Protein AF-A0A969F0G7-F1 (afdb_monomer_lite)

Structure (mmCIF, N/CA/C/O backbone):
data_AF-A0A969F0G7-F1
#
_entry.id   AF-A0A969F0G7-F1
#
loop_
_atom_site.group_PDB
_atom_site.id
_atom_site.type_symbol
_atom_site.label_atom_id
_atom_site.label_alt_id
_atom_site.label_comp_id
_atom_site.label_asym_id
_atom_site.label_entity_id
_atom_site.label_seq_id
_atom_site.pdbx_PDB_ins_code
_atom_site.Cartn_x
_atom_site.Cartn_y
_atom_site.Cartn_z
_atom_site.occupancy
_atom_site.B_iso_or_equiv
_atom_site.auth_seq_id
_atom_site.auth_comp_id
_atom_site.auth_asym_id
_atom_site.auth_atom_id
_atom_site.pdbx_PDB_model_num
ATOM 1 N N . ALA A 1 1 ? 10.086 7.437 7.284 1.00 56.44 1 ALA A N 1
ATOM 2 C CA . ALA A 1 1 ? 10.122 6.048 7.806 1.00 56.44 1 ALA A CA 1
ATOM 3 C C . ALA A 1 1 ? 10.630 6.035 9.249 1.00 56.44 1 ALA A C 1
ATOM 5 O O . ALA A 1 1 ? 11.397 6.923 9.599 1.00 56.44 1 ALA A O 1
ATOM 6 N N . LEU A 1 2 ? 10.193 5.075 10.070 1.00 55.88 2 LEU A N 1
ATOM 7 C CA . LEU A 1 2 ? 10.665 4.864 11.448 1.00 55.88 2 LEU A CA 1
ATOM 8 C C . LEU A 1 2 ? 11.862 3.907 11.508 1.00 55.88 2 LEU A C 1
ATOM 10 O O . LEU A 1 2 ? 12.793 4.133 12.271 1.00 55.88 2 LEU A O 1
ATOM 14 N N . SER A 1 3 ? 11.850 2.855 10.692 1.00 62.69 3 SER A N 1
ATOM 15 C CA . SER A 1 3 ? 12.948 1.896 10.575 1.00 62.69 3 SER A CA 1
ATOM 16 C C . SER A 1 3 ? 12.943 1.276 9.175 1.00 62.69 3 SER A C 1
ATOM 18 O O . SER A 1 3 ? 11.906 1.238 8.505 1.00 62.69 3 SER A O 1
ATOM 20 N N . ALA A 1 4 ? 14.105 0.819 8.714 1.00 64.56 4 ALA A N 1
ATOM 21 C CA . ALA A 1 4 ? 14.233 0.051 7.484 1.00 64.56 4 ALA A CA 1
ATOM 22 C C . ALA A 1 4 ? 15.164 -1.137 7.735 1.00 64.56 4 ALA A C 1
ATOM 24 O O . ALA A 1 4 ? 16.270 -0.968 8.246 1.00 64.56 4 ALA A O 1
ATOM 25 N N . ALA A 1 5 ? 14.712 -2.331 7.372 1.00 66.38 5 ALA A N 1
ATOM 26 C CA . ALA A 1 5 ? 15.484 -3.559 7.437 1.00 66.38 5 ALA A CA 1
ATOM 27 C C . ALA A 1 5 ? 15.688 -4.098 6.022 1.00 66.38 5 ALA A C 1
ATOM 29 O O . ALA A 1 5 ? 14.768 -4.126 5.201 1.00 66.38 5 ALA A O 1
ATOM 30 N N . ARG A 1 6 ? 16.910 -4.537 5.728 1.00 62.88 6 ARG A N 1
ATOM 31 C CA . ARG A 1 6 ? 17.283 -5.070 4.419 1.00 62.88 6 ARG A CA 1
ATOM 32 C C . ARG A 1 6 ? 17.530 -6.567 4.535 1.00 62.88 6 ARG A C 1
ATOM 34 O O . ARG A 1 6 ? 18.340 -6.997 5.350 1.00 62.88 6 ARG A O 1
ATOM 41 N N . GLY A 1 7 ? 16.842 -7.347 3.708 1.00 60.56 7 GLY A N 1
ATOM 42 C CA . GLY A 1 7 ? 17.070 -8.782 3.558 1.00 60.56 7 GLY A CA 1
ATOM 43 C C . GLY A 1 7 ? 17.780 -9.105 2.243 1.00 60.56 7 GLY A C 1
ATOM 44 O O . GLY A 1 7 ? 17.912 -8.254 1.362 1.00 60.56 7 GLY A O 1
ATOM 45 N N . ARG A 1 8 ? 18.195 -10.366 2.069 1.00 57.78 8 ARG A N 1
ATOM 46 C CA . ARG A 1 8 ? 18.787 -10.853 0.805 1.00 57.78 8 ARG A CA 1
ATOM 47 C C . ARG A 1 8 ? 17.862 -10.682 -0.409 1.00 57.78 8 ARG A C 1
ATOM 49 O O . ARG A 1 8 ? 18.355 -10.544 -1.525 1.00 57.78 8 ARG A O 1
ATOM 56 N N . HIS A 1 9 ? 16.545 -10.663 -0.208 1.00 65.50 9 HIS A N 1
ATOM 57 C CA . HIS A 1 9 ? 15.554 -10.684 -1.292 1.00 65.50 9 HIS A CA 1
ATOM 58 C C . HIS A 1 9 ? 14.609 -9.476 -1.321 1.00 65.50 9 HIS A C 1
ATOM 60 O O . HIS A 1 9 ? 13.749 -9.403 -2.198 1.00 65.50 9 HIS A O 1
ATOM 66 N N . GLY A 1 10 ? 14.791 -8.500 -0.426 1.00 79.19 10 GLY A N 1
ATOM 67 C CA . GLY A 1 10 ? 13.870 -7.376 -0.327 1.00 79.19 10 GLY A CA 1
ATOM 68 C C . GLY A 1 10 ? 14.230 -6.323 0.715 1.00 79.19 10 GLY A C 1
ATOM 69 O O . GLY A 1 10 ? 15.231 -6.430 1.430 1.00 79.19 10 GLY A O 1
ATOM 70 N N . VAL A 1 11 ? 13.378 -5.308 0.794 1.00 84.06 11 VAL A N 1
ATOM 71 C CA . VAL A 1 11 ? 13.438 -4.217 1.769 1.00 84.06 11 VAL A CA 1
ATOM 72 C C . VAL A 1 11 ? 12.137 -4.206 2.557 1.00 84.06 11 VAL A C 1
ATOM 74 O O . VAL A 1 11 ? 11.053 -4.317 1.988 1.00 84.06 11 VAL A O 1
ATOM 77 N N . MET A 1 12 ? 12.253 -4.063 3.871 1.00 86.56 12 MET A N 1
ATOM 78 C CA . MET A 1 12 ? 11.130 -3.834 4.767 1.00 86.56 12 MET A CA 1
ATOM 79 C C . MET A 1 12 ? 11.271 -2.450 5.381 1.00 86.56 12 MET A C 1
ATOM 81 O O . MET A 1 12 ? 12.338 -2.105 5.884 1.00 86.56 12 MET A O 1
ATOM 85 N N . VAL A 1 13 ? 10.211 -1.652 5.342 1.00 87.44 13 VAL A N 1
ATOM 86 C CA . VAL A 1 13 ? 10.200 -0.289 5.876 1.00 87.44 13 VAL A CA 1
ATOM 87 C C . VAL A 1 13 ? 8.989 -0.124 6.772 1.00 87.44 13 VAL A C 1
ATOM 89 O O . VAL A 1 13 ? 7.865 -0.387 6.355 1.00 87.44 13 VAL A O 1
ATOM 92 N N . GLN A 1 14 ? 9.213 0.327 8.000 1.00 87.31 14 GLN A N 1
ATOM 93 C CA . GLN A 1 14 ? 8.132 0.674 8.911 1.00 87.31 14 GLN A CA 1
ATOM 94 C C . GLN A 1 14 ? 7.845 2.168 8.823 1.00 87.31 14 GLN A C 1
ATOM 96 O O . GLN A 1 14 ? 8.750 3.008 8.898 1.00 87.31 14 GLN A O 1
ATOM 101 N N . PHE A 1 15 ? 6.570 2.512 8.709 1.00 85.25 15 PHE A N 1
ATOM 102 C CA . PHE A 1 15 ? 6.082 3.878 8.830 1.00 85.25 15 PHE A CA 1
ATOM 103 C C . PHE A 1 15 ? 5.235 3.999 10.086 1.00 85.25 15 PHE A C 1
ATOM 105 O O . PHE A 1 15 ? 4.627 3.036 10.548 1.00 85.25 15 PHE A O 1
ATOM 112 N N . ARG A 1 16 ? 5.197 5.198 10.659 1.00 81.50 16 ARG A N 1
ATOM 113 C CA . ARG A 1 16 ? 4.315 5.463 11.791 1.00 81.50 16 ARG A CA 1
ATOM 114 C C . ARG A 1 16 ? 2.859 5.322 11.348 1.00 81.50 16 ARG A C 1
ATOM 116 O O . ARG A 1 16 ? 2.524 5.739 10.243 1.00 81.50 16 ARG A O 1
ATOM 123 N N . PHE A 1 17 ? 2.025 4.742 12.201 1.00 77.25 17 PHE A N 1
ATOM 124 C CA . PHE A 1 17 ? 0.589 4.626 11.984 1.00 77.25 17 PHE A CA 1
ATOM 125 C C . PHE A 1 17 ? -0.124 4.969 13.295 1.00 77.25 17 PHE A C 1
ATOM 127 O O . PHE A 1 17 ? -0.071 4.222 14.269 1.00 77.25 17 PHE A O 1
ATOM 134 N N . GLY A 1 18 ? -0.709 6.160 13.372 1.00 69.75 18 GLY A N 1
ATOM 135 C CA . GLY A 1 18 ? -1.238 6.687 14.630 1.00 69.75 18 GLY A CA 1
ATOM 136 C C . GLY A 1 18 ? -0.185 6.848 15.739 1.00 69.75 18 GLY A C 1
ATOM 137 O O . GLY A 1 18 ? 1.009 7.072 15.506 1.00 69.75 18 GLY A O 1
ATOM 138 N N . ALA A 1 19 ? -0.640 6.770 16.992 1.00 69.06 19 ALA A N 1
ATOM 139 C CA . ALA A 1 19 ? 0.203 7.052 18.153 1.00 69.06 19 ALA A CA 1
ATOM 140 C C . ALA A 1 19 ? 1.109 5.878 18.563 1.00 69.06 19 ALA A C 1
ATOM 142 O O . ALA A 1 19 ? 2.230 6.129 19.006 1.00 69.06 19 ALA A O 1
ATOM 143 N N . ARG A 1 20 ? 0.632 4.630 18.435 1.00 69.12 20 ARG A N 1
ATOM 144 C CA . ARG A 1 20 ? 1.255 3.435 19.042 1.00 69.12 20 ARG A CA 1
ATOM 145 C C . ARG A 1 20 ? 1.529 2.284 18.074 1.00 69.12 20 ARG A C 1
ATOM 147 O O . ARG A 1 20 ? 2.153 1.311 18.481 1.00 69.12 20 ARG A O 1
ATOM 154 N N . THR A 1 21 ? 1.077 2.371 16.828 1.00 81.75 21 THR A N 1
ATOM 155 C CA . THR A 1 21 ? 1.236 1.295 15.848 1.00 81.75 21 THR A CA 1
ATOM 156 C C . THR A 1 21 ? 2.061 1.761 14.650 1.00 81.75 21 THR A C 1
ATOM 158 O O . THR A 1 21 ? 2.445 2.929 14.517 1.00 81.75 21 THR A O 1
ATOM 161 N N . THR A 1 22 ? 2.448 0.807 13.808 1.00 86.06 22 THR A N 1
ATOM 162 C CA . THR A 1 22 ? 3.223 1.071 12.596 1.00 86.06 22 THR A CA 1
ATOM 163 C C . THR A 1 22 ? 2.571 0.369 11.420 1.00 86.06 22 THR A C 1
ATOM 165 O O . THR A 1 22 ? 1.948 -0.678 11.586 1.00 86.06 22 THR A O 1
ATOM 168 N N . SER A 1 23 ? 2.700 0.961 10.238 1.00 88.94 23 SER A N 1
ATOM 169 C CA . SER A 1 23 ? 2.421 0.284 8.979 1.00 88.94 23 SER A CA 1
ATOM 170 C C . SER A 1 23 ? 3.718 -0.273 8.410 1.00 88.94 23 SER A C 1
ATOM 172 O O . SER A 1 23 ? 4.803 0.264 8.658 1.00 88.94 23 SER A O 1
ATOM 174 N N . LEU A 1 24 ? 3.615 -1.368 7.666 1.00 91.94 24 LEU A N 1
ATOM 175 C CA . LEU A 1 24 ? 4.761 -2.105 7.149 1.00 91.94 24 LEU A CA 1
ATOM 176 C C . LEU A 1 24 ? 4.713 -2.135 5.628 1.00 91.94 24 LEU A C 1
ATOM 178 O O . LEU A 1 24 ? 3.773 -2.666 5.054 1.00 91.94 24 LEU A O 1
ATOM 182 N N . LEU A 1 25 ? 5.751 -1.619 4.983 1.00 91.19 25 LEU A N 1
ATOM 183 C CA . LEU A 1 25 ? 6.022 -1.829 3.567 1.00 91.19 25 LEU A CA 1
ATOM 184 C C . LEU A 1 25 ? 7.026 -2.964 3.409 1.00 91.19 25 LEU A C 1
ATOM 186 O O . LEU A 1 25 ? 8.088 -2.947 4.027 1.00 91.19 25 LEU A O 1
ATOM 190 N N . GLN A 1 26 ? 6.714 -3.914 2.542 1.00 90.94 26 GLN A N 1
ATOM 191 C CA . GLN A 1 26 ? 7.595 -4.991 2.126 1.00 90.94 26 GLN A CA 1
ATOM 192 C C . GLN A 1 26 ? 7.726 -4.941 0.610 1.00 90.94 26 GLN A C 1
ATOM 194 O O . GLN A 1 26 ? 6.731 -5.024 -0.103 1.00 90.94 26 GLN A O 1
ATOM 199 N N . ILE A 1 27 ? 8.955 -4.821 0.124 1.00 88.25 27 ILE A N 1
ATOM 200 C CA . ILE A 1 27 ? 9.286 -4.906 -1.296 1.00 88.25 27 ILE A CA 1
ATOM 201 C C . ILE A 1 27 ? 10.176 -6.125 -1.467 1.00 88.25 27 ILE A C 1
ATOM 203 O O . ILE A 1 27 ? 11.284 -6.148 -0.930 1.00 88.25 27 ILE A O 1
ATOM 207 N N . VAL A 1 28 ? 9.705 -7.136 -2.188 1.00 87.56 28 VAL A N 1
ATOM 208 C CA . VAL A 1 28 ? 10.425 -8.398 -2.402 1.00 87.56 28 VAL A CA 1
ATOM 209 C C . VAL A 1 28 ? 10.581 -8.686 -3.891 1.00 87.56 28 VAL A C 1
ATOM 211 O O . VAL A 1 28 ? 9.727 -8.328 -4.694 1.00 87.56 28 VAL A O 1
ATOM 214 N N . SER A 1 29 ? 11.691 -9.319 -4.262 1.00 80.56 29 SER A N 1
ATOM 215 C CA . SER A 1 29 ? 12.068 -9.614 -5.661 1.00 80.56 29 SER A CA 1
ATOM 216 C C . SER A 1 29 ? 12.171 -11.111 -5.969 1.00 80.56 29 SER A C 1
ATOM 218 O O . SER A 1 29 ? 12.624 -11.497 -7.040 1.00 80.56 29 SER A O 1
ATOM 220 N N . ASP A 1 30 ? 11.817 -11.969 -5.015 1.00 73.38 30 ASP A N 1
ATOM 221 C CA . ASP A 1 30 ? 11.903 -13.431 -5.109 1.00 73.38 30 ASP A CA 1
ATOM 222 C C . ASP A 1 30 ? 10.565 -14.106 -5.450 1.00 73.38 30 ASP A C 1
ATOM 224 O O . ASP A 1 30 ? 10.502 -15.327 -5.577 1.00 73.38 30 ASP A O 1
ATOM 228 N N . ARG A 1 31 ? 9.495 -13.325 -5.630 1.00 71.38 31 ARG A N 1
ATOM 229 C CA . ARG A 1 31 ? 8.173 -13.827 -6.016 1.00 71.38 31 ARG A CA 1
ATOM 230 C C . ARG A 1 31 ? 7.891 -13.508 -7.476 1.00 71.38 31 ARG A C 1
ATOM 232 O O . ARG A 1 31 ? 7.504 -12.390 -7.806 1.00 71.38 31 ARG A O 1
ATOM 239 N N . ALA A 1 32 ? 8.064 -14.508 -8.335 1.00 73.81 32 ALA A N 1
ATOM 240 C CA . ALA A 1 32 ? 7.644 -14.406 -9.724 1.00 73.81 32 ALA A CA 1
ATOM 241 C C . ALA A 1 32 ? 6.112 -14.334 -9.816 1.00 73.81 32 ALA A C 1
ATOM 243 O O . ALA A 1 32 ? 5.393 -15.103 -9.173 1.00 73.81 32 ALA A O 1
ATOM 244 N N . HIS A 1 33 ? 5.609 -13.419 -10.637 1.00 75.19 33 HIS A N 1
ATOM 245 C CA . HIS A 1 33 ? 4.198 -13.339 -10.972 1.00 75.19 33 HIS A CA 1
ATOM 246 C C . HIS A 1 33 ? 3.873 -14.341 -12.081 1.00 75.19 33 HIS A C 1
ATOM 248 O O . HIS A 1 33 ? 4.522 -14.339 -13.127 1.00 75.19 33 HIS A O 1
ATOM 254 N N . ALA A 1 34 ? 2.819 -15.142 -11.902 1.00 78.06 34 ALA A N 1
ATOM 255 C CA . ALA A 1 34 ? 2.473 -16.246 -12.805 1.00 78.06 34 ALA A CA 1
ATOM 256 C C . ALA A 1 34 ? 2.349 -15.836 -14.287 1.00 78.06 34 ALA A C 1
ATOM 258 O O . ALA A 1 34 ? 2.654 -16.626 -15.173 1.00 78.06 34 ALA A O 1
ATOM 259 N N . ARG A 1 35 ? 1.917 -14.595 -14.553 1.00 79.69 35 ARG A N 1
ATOM 260 C CA . ARG A 1 35 ? 1.776 -14.043 -15.913 1.00 79.69 35 ARG A CA 1
ATOM 261 C C . ARG A 1 35 ? 2.938 -13.152 -16.363 1.00 79.69 35 ARG A C 1
ATOM 263 O O . ARG A 1 35 ? 3.172 -13.040 -17.557 1.00 79.69 35 ARG A O 1
ATOM 270 N N . TYR A 1 36 ? 3.626 -12.489 -15.433 1.00 75.56 36 TYR A N 1
ATOM 271 C CA . TYR A 1 36 ? 4.571 -11.406 -15.758 1.00 75.56 36 TYR A CA 1
ATOM 272 C C . TYR A 1 36 ? 6.029 -11.759 -15.441 1.00 75.56 36 TYR A C 1
ATOM 274 O O . TYR A 1 36 ? 6.918 -10.949 -15.680 1.00 75.56 36 TYR A O 1
ATOM 282 N N . GLY A 1 37 ? 6.285 -12.965 -14.928 1.00 82.75 37 GLY A N 1
ATOM 283 C CA . GLY A 1 37 ? 7.628 -13.425 -14.600 1.00 82.75 37 GLY A CA 1
ATOM 284 C C . GLY A 1 37 ? 8.214 -12.671 -13.409 1.00 82.75 37 GLY A C 1
ATOM 285 O O . GLY A 1 37 ? 7.535 -12.440 -12.408 1.00 82.75 37 GLY A O 1
ATOM 286 N N . ASN A 1 38 ? 9.492 -12.316 -13.499 1.00 85.06 38 ASN A N 1
ATOM 287 C CA . ASN A 1 38 ? 10.214 -11.666 -12.410 1.00 85.06 38 ASN A CA 1
ATOM 288 C C . ASN A 1 38 ? 9.849 -10.182 -12.285 1.00 85.06 38 ASN A C 1
ATOM 290 O O . ASN A 1 38 ? 9.587 -9.485 -13.268 1.00 85.06 38 ASN A O 1
ATOM 294 N N . GLY A 1 39 ? 9.859 -9.692 -11.052 1.00 85.69 39 GLY A N 1
ATOM 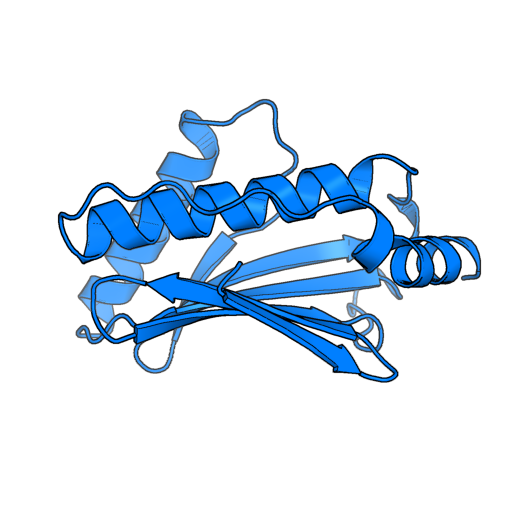295 C CA . GLY A 1 39 ? 9.529 -8.311 -10.752 1.00 85.69 39 GLY A CA 1
ATOM 296 C C . GLY A 1 39 ? 9.649 -8.007 -9.272 1.00 85.69 39 GLY A C 1
ATOM 297 O O . GLY A 1 39 ? 10.120 -8.825 -8.477 1.00 85.69 39 GLY A O 1
ATOM 298 N N . LEU A 1 40 ? 9.198 -6.815 -8.907 1.00 86.19 40 LEU A N 1
ATOM 299 C CA . LEU A 1 40 ? 9.074 -6.386 -7.528 1.00 86.19 40 LEU A CA 1
ATOM 300 C C . LEU A 1 40 ? 7.633 -6.533 -7.070 1.00 86.19 40 LEU A C 1
ATOM 302 O O . LEU A 1 40 ? 6.730 -5.892 -7.604 1.00 86.19 40 LEU A O 1
ATOM 306 N N . HIS A 1 41 ? 7.437 -7.351 -6.049 1.00 89.12 41 HIS A N 1
ATOM 307 C CA . HIS A 1 41 ? 6.180 -7.452 -5.338 1.00 89.12 41 HIS A CA 1
ATOM 308 C C . HIS A 1 4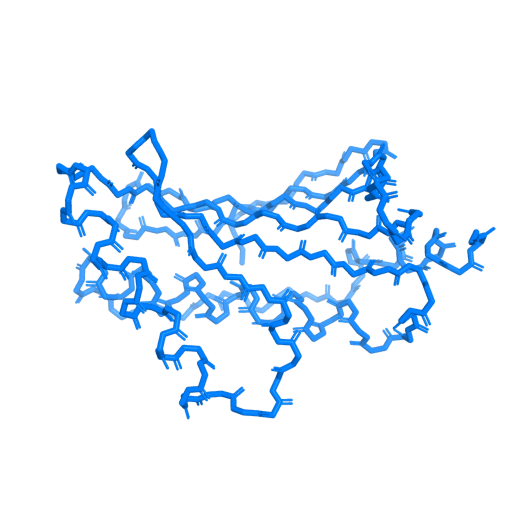1 ? 6.223 -6.539 -4.114 1.00 89.12 41 HIS A C 1
ATOM 310 O O . HIS A 1 41 ? 7.065 -6.707 -3.227 1.00 89.12 41 HIS A O 1
ATOM 316 N N . CYS A 1 42 ? 5.313 -5.576 -4.078 1.00 89.31 42 CYS A N 1
ATOM 317 C CA . CYS A 1 42 ? 5.223 -4.556 -3.049 1.00 89.31 42 CYS A CA 1
ATOM 318 C C . CYS A 1 42 ? 3.922 -4.749 -2.268 1.00 89.31 42 CYS A C 1
ATOM 320 O O . CYS A 1 42 ? 2.836 -4.748 -2.843 1.00 89.31 42 CYS A O 1
ATOM 322 N N . VAL A 1 43 ? 4.027 -4.897 -0.950 1.00 92.62 43 VAL A N 1
ATOM 323 C CA . VAL A 1 43 ? 2.878 -4.984 -0.044 1.00 92.62 43 VAL A CA 1
ATOM 324 C C . VAL A 1 43 ? 3.046 -3.945 1.042 1.00 92.62 43 VAL A C 1
ATOM 326 O O . VAL A 1 43 ? 4.068 -3.927 1.725 1.00 92.62 43 VAL A O 1
ATOM 329 N N . GLN A 1 44 ? 2.043 -3.097 1.221 1.00 93.00 44 GLN A N 1
ATOM 330 C CA . GLN A 1 44 ? 1.994 -2.140 2.311 1.00 93.00 44 GLN A CA 1
ATOM 331 C C . GLN A 1 44 ? 0.792 -2.426 3.206 1.00 93.00 44 GLN A C 1
ATOM 333 O O . GLN A 1 44 ? -0.348 -2.281 2.776 1.00 93.00 44 GLN A O 1
ATOM 338 N N . SER A 1 45 ? 1.059 -2.826 4.446 1.00 94.38 45 SER A N 1
ATOM 339 C CA . SER A 1 45 ? 0.066 -3.279 5.420 1.00 94.38 45 SER A CA 1
ATOM 340 C C . SER A 1 45 ? -0.178 -2.229 6.498 1.00 94.38 45 SER A C 1
ATOM 342 O O . SER A 1 45 ? 0.765 -1.725 7.115 1.00 94.38 45 SER A O 1
ATOM 344 N N . PHE A 1 46 ? -1.450 -1.950 6.762 1.00 91.81 46 PHE A N 1
ATOM 345 C CA . PHE A 1 46 ? -1.935 -0.992 7.748 1.00 91.81 46 PHE A CA 1
ATOM 346 C C . PHE A 1 46 ? -2.820 -1.716 8.768 1.00 91.81 46 PHE A C 1
ATOM 348 O O . PHE A 1 46 ? -3.810 -2.332 8.361 1.00 91.81 46 PHE A O 1
ATOM 355 N N . PRO A 1 47 ? -2.504 -1.654 10.073 1.00 90.81 47 PRO A N 1
ATOM 356 C CA . PRO A 1 47 ? -3.381 -2.192 11.108 1.00 90.81 47 PRO A CA 1
ATOM 357 C C . PRO A 1 47 ? -4.761 -1.528 11.045 1.00 90.81 47 PRO A C 1
ATOM 359 O O . PRO A 1 47 ? -4.860 -0.304 11.122 1.00 90.81 47 PRO A O 1
ATOM 362 N N . PHE A 1 48 ? -5.819 -2.321 10.888 1.00 86.44 48 PHE A N 1
ATOM 363 C CA . PHE A 1 48 ? -7.190 -1.826 10.798 1.00 86.44 48 PHE A CA 1
ATOM 364 C C . PHE A 1 48 ? -8.162 -2.879 11.340 1.00 86.44 48 PHE A C 1
ATOM 366 O O . PHE A 1 48 ? -8.714 -3.697 10.604 1.00 86.44 48 PHE A O 1
ATOM 373 N N . GLU A 1 49 ? -8.348 -2.885 12.658 1.00 85.44 49 GLU A N 1
ATOM 374 C CA . GLU A 1 49 ? -9.256 -3.820 13.318 1.00 85.44 49 GLU A CA 1
ATOM 375 C C . GLU A 1 49 ? -10.711 -3.423 13.044 1.00 85.44 49 GLU A C 1
ATOM 377 O O . GLU A 1 49 ? -11.242 -2.474 13.617 1.00 85.44 49 GLU A O 1
ATOM 382 N N . ALA A 1 50 ? -11.351 -4.151 12.131 1.00 80.75 50 ALA A N 1
ATOM 383 C CA . ALA A 1 50 ? -12.729 -3.923 11.727 1.00 80.75 50 ALA A CA 1
ATOM 384 C C . ALA A 1 50 ? -13.405 -5.238 11.301 1.00 80.75 50 ALA A C 1
ATOM 386 O O . ALA A 1 50 ? -12.726 -6.171 10.856 1.00 80.75 50 ALA A O 1
ATOM 387 N N . PRO A 1 51 ? -14.747 -5.317 11.370 1.00 85.75 51 PRO A N 1
ATOM 388 C CA . PRO A 1 51 ? -15.498 -6.384 10.719 1.00 85.75 51 PRO A CA 1
ATOM 389 C C . PRO A 1 51 ? -15.189 -6.456 9.218 1.00 85.75 51 PRO A C 1
ATOM 391 O O . PRO A 1 51 ? -15.009 -5.426 8.568 1.00 85.75 51 PRO A O 1
ATOM 394 N N . VAL A 1 52 ? -15.199 -7.666 8.648 1.00 90.62 52 VAL A N 1
ATOM 395 C CA . VAL A 1 52 ? -14.811 -7.919 7.244 1.00 90.62 52 VAL A CA 1
ATOM 396 C C . VAL A 1 52 ? -15.555 -7.029 6.248 1.00 90.62 52 VAL A C 1
ATOM 398 O O . VAL A 1 52 ? -14.921 -6.453 5.370 1.00 90.62 52 VAL A O 1
ATOM 401 N N . ALA A 1 53 ? -16.873 -6.873 6.399 1.00 86.00 53 ALA A N 1
ATOM 402 C CA . ALA A 1 53 ? -17.675 -6.047 5.495 1.00 86.00 53 ALA A CA 1
ATOM 403 C C . ALA A 1 53 ? -17.256 -4.566 5.522 1.00 86.00 53 ALA A C 1
ATOM 405 O O . ALA A 1 53 ? -17.137 -3.938 4.472 1.00 86.00 53 ALA A O 1
ATOM 406 N N . LEU A 1 54 ? -16.971 -4.027 6.713 1.00 81.56 54 LEU A N 1
ATOM 407 C CA . LEU A 1 54 ? -16.506 -2.650 6.869 1.00 81.56 54 LEU A CA 1
ATOM 408 C C . LEU A 1 54 ? -15.099 -2.479 6.287 1.00 81.56 54 LEU A C 1
ATOM 410 O O . LEU A 1 54 ? -14.866 -1.555 5.514 1.00 81.56 54 LEU A O 1
ATOM 414 N N . GLY A 1 55 ? -14.176 -3.388 6.609 1.00 84.06 55 GLY A N 1
ATOM 415 C CA . GLY A 1 55 ? -12.817 -3.352 6.069 1.00 84.06 55 GLY A CA 1
ATOM 416 C C . GLY A 1 55 ? -12.786 -3.448 4.541 1.00 84.06 55 GLY A C 1
ATOM 417 O O . GLY A 1 55 ? -12.057 -2.699 3.894 1.00 84.06 55 GLY A O 1
ATOM 418 N N . ALA A 1 56 ? -13.618 -4.312 3.952 1.00 90.12 56 ALA A N 1
ATOM 419 C CA . ALA A 1 56 ? -13.758 -4.431 2.502 1.00 90.12 56 ALA A CA 1
ATOM 420 C C . ALA A 1 56 ? -14.312 -3.147 1.864 1.00 90.12 56 ALA A C 1
ATOM 422 O O . ALA A 1 56 ? -13.768 -2.695 0.859 1.00 90.12 56 ALA A O 1
ATOM 423 N N . SER A 1 57 ? -15.339 -2.533 2.466 1.00 85.06 57 SER A N 1
ATOM 424 C CA . SER A 1 57 ? -15.876 -1.244 2.004 1.00 85.06 57 SER A CA 1
ATOM 425 C C . SER A 1 57 ? -14.801 -0.158 2.014 1.00 85.06 57 SER A C 1
ATOM 427 O O . SER A 1 57 ? -14.576 0.493 1.001 1.00 85.06 57 SER A O 1
ATOM 429 N N . VAL A 1 58 ? -14.062 -0.028 3.120 1.00 86.19 58 VAL A N 1
ATOM 430 C CA . VAL A 1 58 ? -12.983 0.963 3.246 1.00 86.19 58 VAL A CA 1
ATOM 431 C C . VAL A 1 58 ? -11.870 0.718 2.222 1.00 86.19 58 VAL A C 1
ATOM 433 O O . VAL A 1 58 ? -11.344 1.669 1.651 1.00 86.19 58 VAL A O 1
ATOM 436 N N . ALA A 1 59 ? -11.512 -0.539 1.946 1.00 89.81 59 ALA A N 1
ATOM 437 C CA . ALA A 1 59 ? -10.533 -0.857 0.907 1.00 89.81 59 ALA A CA 1
ATOM 438 C C . ALA A 1 59 ? -11.001 -0.408 -0.491 1.00 89.81 59 ALA A C 1
ATOM 440 O O . ALA A 1 59 ? -10.201 0.123 -1.261 1.00 89.81 59 ALA A O 1
ATOM 441 N N . LEU A 1 60 ? -12.287 -0.582 -0.814 1.00 88.94 60 LEU A N 1
ATOM 442 C CA . LEU A 1 60 ? -12.866 -0.108 -2.076 1.00 88.94 60 LEU A CA 1
ATOM 443 C C . LEU A 1 60 ? -12.868 1.422 -2.165 1.00 88.94 60 LEU A C 1
ATOM 445 O O . LEU A 1 60 ? -12.486 1.963 -3.202 1.00 88.94 60 LEU A O 1
ATOM 449 N N . ASP A 1 61 ? -13.208 2.112 -1.078 1.00 86.12 61 ASP A N 1
ATOM 450 C CA . ASP A 1 61 ? -13.168 3.576 -1.029 1.00 86.1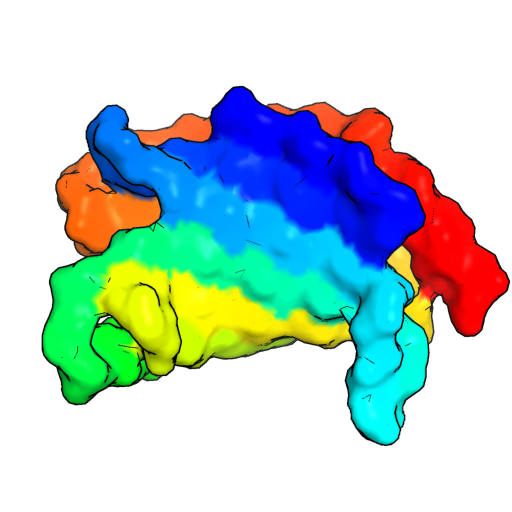2 61 ASP A CA 1
ATOM 451 C C . ASP A 1 61 ? -11.740 4.098 -1.241 1.00 86.12 61 ASP A C 1
ATOM 453 O O . ASP A 1 61 ? -11.514 5.017 -2.027 1.00 86.12 61 ASP A O 1
ATOM 457 N N . LEU A 1 62 ? -10.743 3.470 -0.608 1.00 87.00 62 LEU A N 1
ATOM 458 C CA . LEU A 1 62 ? -9.332 3.815 -0.805 1.00 87.00 62 LEU A CA 1
ATOM 459 C C . LEU A 1 6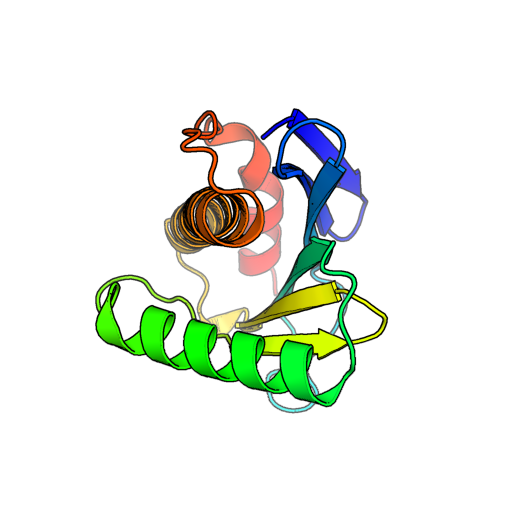2 ? -8.855 3.555 -2.242 1.00 87.00 62 LEU A C 1
ATOM 461 O O . LEU A 1 62 ? -8.061 4.338 -2.762 1.00 87.00 62 LEU A O 1
ATOM 465 N N . ASN A 1 63 ? -9.355 2.507 -2.902 1.00 88.62 63 ASN A N 1
ATOM 466 C CA . ASN A 1 63 ? -9.090 2.273 -4.325 1.00 88.62 63 ASN A CA 1
ATOM 467 C C . ASN A 1 63 ? -9.673 3.380 -5.206 1.00 88.62 63 ASN A C 1
ATOM 469 O O . ASN A 1 63 ? -8.993 3.860 -6.110 1.00 88.62 63 ASN A O 1
ATOM 473 N N . ALA A 1 64 ? -10.907 3.813 -4.936 1.00 84.31 64 ALA A N 1
ATOM 474 C CA . ALA A 1 64 ? -11.519 4.921 -5.664 1.00 84.31 64 ALA A CA 1
ATOM 475 C C . ALA A 1 64 ? -10.720 6.221 -5.478 1.00 84.31 64 ALA A C 1
ATOM 477 O O . ALA A 1 64 ? -10.495 6.955 -6.438 1.00 84.31 64 ALA A O 1
ATOM 478 N N . LEU A 1 65 ? -10.232 6.480 -4.264 1.00 81.31 65 LEU A N 1
ATOM 479 C CA . LEU A 1 65 ? -9.415 7.656 -3.965 1.00 81.31 65 LEU A CA 1
ATOM 480 C C . LEU A 1 65 ? -8.054 7.625 -4.667 1.00 81.31 65 LEU A C 1
ATOM 482 O O . LEU A 1 65 ? -7.654 8.643 -5.222 1.00 81.31 65 LEU A O 1
ATOM 486 N N . GLU A 1 66 ? -7.365 6.480 -4.710 1.00 80.19 66 GLU A N 1
ATOM 487 C CA . GLU A 1 66 ? -6.108 6.340 -5.471 1.00 80.19 66 GLU A CA 1
ATOM 488 C C . GLU A 1 66 ? -6.305 6.642 -6.965 1.00 80.19 66 GLU A C 1
ATOM 490 O O . GLU A 1 66 ? -5.435 7.252 -7.583 1.00 80.19 66 GLU A O 1
ATOM 495 N N . LEU A 1 67 ? -7.464 6.287 -7.533 1.00 78.50 67 LEU A N 1
ATOM 496 C CA . LEU A 1 67 ? -7.794 6.578 -8.932 1.00 78.50 67 LEU A CA 1
ATOM 497 C C . LEU A 1 67 ? -8.091 8.065 -9.192 1.00 78.50 67 LEU A C 1
ATOM 499 O O . LEU A 1 67 ? -7.821 8.552 -10.289 1.00 78.50 67 LEU A O 1
ATOM 503 N N . ILE A 1 68 ? -8.661 8.778 -8.217 1.00 73.00 68 ILE A N 1
ATOM 504 C CA . ILE A 1 68 ? -9.154 10.157 -8.390 1.00 73.00 68 ILE A CA 1
ATOM 505 C C . ILE A 1 68 ? -8.121 11.198 -7.942 1.00 73.00 68 ILE A C 1
ATOM 507 O O . ILE A 1 68 ? -7.906 12.192 -8.633 1.00 73.00 68 ILE A O 1
ATOM 511 N N . GLU A 1 69 ? -7.492 11.002 -6.783 1.00 64.75 69 GLU A N 1
ATOM 512 C CA . GLU A 1 69 ? -6.656 12.023 -6.137 1.00 64.75 69 GLU A CA 1
ATOM 513 C C . GLU A 1 69 ? -5.233 12.084 -6.713 1.00 64.75 69 GLU A C 1
ATOM 515 O O . GLU A 1 69 ? -4.540 13.083 -6.514 1.00 64.75 69 GLU A O 1
ATOM 520 N N . ASN A 1 70 ? -4.769 11.046 -7.421 1.00 59.56 70 ASN A N 1
ATOM 521 C CA . ASN A 1 70 ? -3.369 10.971 -7.842 1.00 59.56 70 ASN A CA 1
ATOM 522 C C . ASN A 1 70 ? -3.126 10.363 -9.242 1.00 59.56 70 ASN A C 1
ATOM 524 O O . ASN A 1 70 ? -2.312 9.448 -9.380 1.00 59.56 70 ASN A O 1
ATOM 528 N N . PRO A 1 71 ? -3.750 10.899 -10.310 1.00 51.44 71 PRO A N 1
ATOM 529 C CA . PRO A 1 71 ? -3.683 10.320 -11.657 1.00 51.44 71 PRO A CA 1
ATOM 530 C C . PRO A 1 71 ? -2.279 10.336 -12.295 1.00 51.44 71 PRO A C 1
ATOM 532 O O . PRO A 1 71 ? -2.061 9.668 -13.301 1.00 51.44 71 PRO A O 1
ATOM 535 N N . ALA A 1 72 ? -1.323 11.094 -11.741 1.00 44.50 72 ALA A N 1
ATOM 536 C CA . ALA A 1 72 ? 0.029 11.235 -12.290 1.00 44.50 72 ALA A CA 1
ATOM 537 C C . ALA A 1 72 ? 1.043 10.213 -11.742 1.00 44.50 72 ALA A C 1
ATOM 539 O O . ALA A 1 72 ? 2.079 9.987 -12.367 1.00 44.50 72 ALA A O 1
ATOM 540 N N . HIS A 1 73 ? 0.780 9.591 -10.589 1.00 53.06 73 HIS A N 1
ATOM 541 C CA . HIS A 1 73 ? 1.715 8.636 -9.997 1.00 53.06 73 HIS A CA 1
ATOM 542 C C . HIS A 1 73 ? 1.317 7.210 -10.351 1.00 53.06 73 HIS A C 1
ATOM 544 O O . HIS A 1 73 ? 0.160 6.820 -10.260 1.00 53.06 73 HIS A O 1
ATOM 550 N N . HIS A 1 74 ? 2.309 6.416 -10.736 1.00 54.25 74 HIS A N 1
ATOM 551 C CA . HIS A 1 74 ? 2.155 5.032 -11.166 1.00 54.25 74 HIS A CA 1
ATOM 552 C C . HIS A 1 74 ? 1.865 4.097 -9.974 1.00 54.25 74 HIS A C 1
ATOM 554 O O . HIS A 1 74 ? 2.615 3.150 -9.721 1.00 54.25 74 HIS A O 1
ATOM 560 N N . SER A 1 75 ? 0.803 4.335 -9.196 1.00 59.62 75 SER A N 1
ATOM 561 C CA . SER A 1 75 ? 0.353 3.390 -8.169 1.00 59.62 75 SER A CA 1
ATOM 562 C C . SER A 1 75 ? -0.403 2.232 -8.825 1.00 59.62 75 SER A C 1
ATOM 564 O O . SER A 1 75 ? -1.604 2.057 -8.668 1.00 59.62 75 SER A O 1
ATOM 566 N N . LEU A 1 76 ? 0.327 1.404 -9.578 1.00 75.50 76 LEU A N 1
ATOM 567 C CA . LEU A 1 76 ? -0.179 0.158 -10.152 1.00 75.50 76 LEU A CA 1
ATOM 568 C C . LEU A 1 76 ? -0.442 -0.861 -9.042 1.00 75.50 76 LEU A C 1
ATOM 570 O O . LEU A 1 76 ? 0.400 -1.706 -8.748 1.00 75.50 76 LEU A O 1
ATOM 574 N N . GLY A 1 77 ? -1.597 -0.764 -8.397 1.00 87.50 77 GLY A N 1
ATOM 575 C CA . GLY A 1 77 ? -1.975 -1.647 -7.309 1.00 87.50 77 GLY A CA 1
ATOM 576 C C . GLY A 1 77 ? -3.381 -1.391 -6.801 1.00 87.50 77 GLY A C 1
ATOM 577 O O . GLY A 1 77 ? -4.129 -0.587 -7.351 1.00 87.50 77 GLY A O 1
ATOM 578 N N . SER A 1 78 ? -3.736 -2.102 -5.741 1.00 91.50 78 SER A N 1
ATOM 579 C CA . SER A 1 78 ? -5.044 -1.978 -5.110 1.00 91.50 78 SER A CA 1
ATOM 580 C C . SER A 1 78 ? -4.973 -2.314 -3.631 1.00 91.50 78 SER A C 1
ATOM 582 O O . SER A 1 78 ? -4.223 -3.198 -3.210 1.00 91.50 78 SER A O 1
ATOM 584 N N . PHE A 1 79 ? -5.817 -1.653 -2.857 1.00 93.50 79 PHE A N 1
ATOM 585 C CA . PHE A 1 79 ? -6.188 -2.036 -1.515 1.00 93.50 79 PHE A CA 1
ATOM 586 C C . PHE A 1 79 ? -7.070 -3.283 -1.501 1.00 93.50 79 PHE A C 1
ATOM 588 O O . PHE A 1 79 ? -8.019 -3.413 -2.276 1.00 93.50 79 PHE A O 1
ATOM 595 N N . GLY A 1 80 ? -6.784 -4.157 -0.544 1.00 95.44 80 GLY A N 1
ATOM 596 C CA . GLY A 1 80 ? -7.667 -5.208 -0.064 1.00 95.44 80 GLY A CA 1
ATOM 597 C C . GLY A 1 80 ? -7.719 -5.205 1.462 1.00 95.44 80 GLY A C 1
ATOM 598 O O . GLY A 1 80 ? -6.906 -4.557 2.126 1.00 95.44 80 GLY A O 1
ATOM 599 N N . PHE A 1 81 ? -8.673 -5.946 2.019 1.00 93.06 81 PHE A N 1
ATOM 600 C CA . PHE A 1 81 ? -8.785 -6.156 3.458 1.00 93.06 81 PHE A CA 1
ATOM 601 C C . PHE A 1 81 ? -8.611 -7.633 3.791 1.00 93.06 81 PHE A C 1
ATOM 603 O O . PHE A 1 81 ? -9.306 -8.486 3.236 1.00 93.06 81 PHE A O 1
ATOM 610 N N . ARG A 1 82 ? -7.683 -7.940 4.697 1.00 92.12 82 ARG A N 1
ATOM 611 C CA . ARG A 1 82 ? -7.405 -9.310 5.132 1.00 92.12 82 ARG A CA 1
ATOM 612 C C . ARG A 1 82 ? -6.859 -9.314 6.554 1.00 92.12 82 ARG A C 1
ATOM 614 O O . ARG A 1 82 ? -5.985 -8.519 6.870 1.00 92.12 82 ARG A O 1
ATOM 621 N N . GLU A 1 83 ? -7.354 -10.235 7.386 1.00 89.62 83 GLU A N 1
ATOM 622 C CA . GLU A 1 83 ? -6.802 -10.519 8.726 1.00 89.62 83 GLU A CA 1
ATOM 623 C C . GLU A 1 83 ? -6.638 -9.258 9.607 1.00 89.62 83 GLU A C 1
ATOM 625 O O . GLU A 1 83 ? -5.625 -9.081 10.276 1.00 89.62 83 GLU A O 1
ATOM 630 N N . GLY A 1 84 ? -7.627 -8.351 9.594 1.00 87.00 84 GLY A N 1
ATOM 631 C CA . GLY A 1 84 ? -7.575 -7.115 10.391 1.00 87.00 84 GLY A CA 1
ATOM 632 C C . GLY A 1 84 ? -6.590 -6.067 9.860 1.00 87.00 84 GLY A C 1
ATOM 633 O O . GLY A 1 84 ? -6.143 -5.194 10.604 1.00 87.00 84 GLY A O 1
ATOM 634 N N . MET A 1 85 ? -6.214 -6.159 8.583 1.00 92.50 85 MET A N 1
ATOM 635 C CA . MET A 1 85 ? -5.302 -5.224 7.935 1.00 92.50 85 MET A CA 1
ATOM 636 C C . MET A 1 85 ? -5.867 -4.735 6.607 1.00 92.50 85 MET A C 1
ATOM 638 O O . MET A 1 85 ? -6.361 -5.519 5.792 1.00 92.50 85 MET A O 1
ATOM 642 N N . LEU A 1 86 ? -5.712 -3.438 6.357 1.00 93.06 86 LEU A N 1
ATOM 643 C CA . LEU A 1 86 ? -5.786 -2.886 5.008 1.00 93.06 86 LEU A CA 1
ATOM 644 C C . LEU A 1 86 ? -4.424 -3.093 4.345 1.00 93.06 86 LEU A C 1
ATOM 646 O O . LEU A 1 86 ? -3.392 -2.757 4.926 1.00 93.06 86 LEU A O 1
ATOM 650 N N . GLN A 1 87 ? -4.403 -3.653 3.142 1.00 95.06 87 GLN A N 1
ATOM 651 C CA . GLN A 1 87 ? -3.173 -3.956 2.416 1.00 95.06 87 GLN A CA 1
ATOM 652 C C . GLN A 1 87 ? -3.231 -3.355 1.025 1.00 95.06 87 GLN A C 1
ATOM 654 O O . GLN A 1 87 ? -4.096 -3.732 0.245 1.00 95.06 87 GLN A O 1
ATOM 659 N N . PHE A 1 88 ? -2.297 -2.466 0.700 1.00 93.50 88 PHE A N 1
ATOM 660 C CA . PHE A 1 88 ? -2.062 -2.069 -0.683 1.00 93.50 88 PHE A CA 1
ATOM 661 C C . PHE A 1 88 ? -1.058 -3.027 -1.314 1.00 93.50 88 PHE A C 1
ATOM 663 O O . PHE A 1 88 ? 0.051 -3.187 -0.797 1.00 93.50 88 PHE A O 1
ATOM 670 N N . VAL A 1 89 ? -1.438 -3.652 -2.423 1.00 92.62 89 VAL A N 1
ATOM 671 C CA . VAL A 1 89 ? -0.598 -4.615 -3.140 1.00 92.62 89 VAL A CA 1
ATOM 672 C C . VAL A 1 89 ? -0.329 -4.105 -4.545 1.00 92.62 89 VAL A C 1
ATOM 674 O O . VAL A 1 89 ? -1.258 -3.743 -5.265 1.00 92.62 89 VAL A O 1
ATOM 677 N N . SER A 1 90 ? 0.940 -4.107 -4.937 1.00 90.00 90 SER A N 1
ATOM 678 C CA . SER A 1 90 ? 1.391 -3.774 -6.284 1.00 90.00 90 SER A CA 1
ATOM 679 C C . SER A 1 90 ? 2.463 -4.740 -6.775 1.00 90.00 90 SER A C 1
ATOM 681 O O . SER A 1 90 ? 3.206 -5.345 -5.996 1.00 90.00 90 SER A O 1
ATOM 683 N N . PHE A 1 91 ? 2.540 -4.896 -8.095 1.00 88.44 91 PHE A N 1
ATOM 684 C CA . PHE A 1 91 ? 3.573 -5.688 -8.750 1.00 88.44 91 PHE A CA 1
ATOM 685 C C . PHE A 1 91 ? 4.172 -4.905 -9.915 1.00 88.44 91 PHE A C 1
ATOM 687 O O . PHE A 1 91 ? 3.445 -4.458 -10.800 1.00 88.44 91 PHE A O 1
ATOM 694 N N . PHE A 1 92 ? 5.498 -4.781 -9.929 1.00 86.00 92 PHE A N 1
ATOM 695 C CA . PHE A 1 92 ? 6.254 -4.082 -10.965 1.00 86.00 92 PHE A CA 1
ATOM 696 C C . PHE A 1 92 ? 7.133 -5.088 -11.717 1.00 86.00 92 PHE A C 1
ATOM 698 O O . PHE A 1 92 ? 8.152 -5.521 -11.172 1.00 86.00 92 PHE A O 1
ATOM 705 N N . PRO A 1 93 ? 6.761 -5.497 -12.944 1.00 85.94 93 PRO A N 1
ATOM 706 C CA . PRO A 1 93 ? 7.589 -6.373 -13.767 1.00 85.94 93 PRO A CA 1
ATOM 707 C C . PRO A 1 93 ? 8.967 -5.755 -14.030 1.00 85.94 93 PRO A C 1
ATOM 709 O O . PRO A 1 93 ? 9.074 -4.539 -14.199 1.00 85.94 93 PRO A O 1
ATOM 712 N N . ASN A 1 94 ? 10.012 -6.577 -14.166 1.00 83.25 94 ASN A N 1
ATOM 713 C CA . ASN A 1 94 ? 11.353 -6.077 -14.514 1.00 83.25 94 ASN A CA 1
ATOM 714 C C . ASN A 1 94 ? 11.369 -5.276 -15.828 1.00 83.25 94 ASN A C 1
ATOM 716 O O . ASN A 1 94 ? 12.133 -4.325 -15.957 1.00 83.25 94 ASN A O 1
ATOM 720 N N . ALA A 1 95 ? 10.477 -5.603 -16.770 1.00 80.62 95 ALA A N 1
ATOM 721 C CA . ALA A 1 95 ? 10.319 -4.874 -18.029 1.00 80.62 95 ALA A CA 1
ATOM 722 C C . ALA A 1 95 ? 9.952 -3.386 -17.849 1.00 80.62 95 ALA A C 1
ATOM 724 O O . ALA A 1 95 ? 10.168 -2.595 -18.760 1.00 80.62 95 ALA A O 1
ATOM 725 N N . MET A 1 96 ? 9.417 -2.996 -16.687 1.00 77.56 96 MET A N 1
ATOM 726 C CA . MET A 1 96 ? 9.089 -1.605 -16.351 1.00 77.56 96 MET A CA 1
ATOM 727 C C . MET A 1 96 ? 10.245 -0.848 -15.679 1.00 77.56 96 MET A C 1
ATOM 729 O O . MET A 1 96 ? 10.070 0.285 -15.238 1.00 77.56 96 MET A O 1
ATOM 733 N N . HIS A 1 97 ? 11.424 -1.461 -15.562 1.00 77.75 97 HIS A N 1
ATOM 734 C CA . HIS A 1 97 ? 12.556 -0.857 -14.876 1.00 77.75 97 HIS A CA 1
ATOM 735 C C . HIS A 1 97 ? 13.039 0.433 -15.561 1.00 77.75 97 HIS A C 1
ATOM 737 O O . HIS A 1 97 ? 13.529 0.417 -16.690 1.00 77.75 97 HIS A O 1
ATOM 743 N N . HIS A 1 98 ? 13.011 1.532 -14.807 1.00 78.62 98 HIS A N 1
ATOM 744 C CA . HIS A 1 98 ? 13.691 2.787 -15.119 1.00 78.62 98 HIS A CA 1
ATOM 745 C C . HIS A 1 98 ? 14.293 3.372 -13.822 1.00 78.62 98 HIS A C 1
ATOM 747 O O . HIS A 1 98 ? 13.711 3.155 -12.754 1.00 78.62 98 HIS A O 1
ATOM 753 N N . PRO A 1 99 ? 15.429 4.102 -13.872 1.00 72.75 99 PRO A N 1
ATOM 754 C CA . PRO A 1 99 ? 16.099 4.667 -12.692 1.00 72.75 99 PRO A CA 1
ATOM 755 C C . PRO A 1 99 ? 15.198 5.389 -11.675 1.00 72.75 99 PRO A C 1
ATOM 757 O O . PRO A 1 99 ? 15.382 5.213 -10.473 1.00 72.75 99 PRO A O 1
ATOM 760 N N . GLU A 1 100 ? 14.195 6.130 -12.147 1.00 77.56 100 GLU A N 1
ATOM 761 C CA . GLU A 1 100 ? 13.287 6.917 -11.292 1.00 77.56 100 GLU A CA 1
ATOM 762 C C . GLU A 1 100 ? 12.112 6.114 -10.705 1.00 77.56 100 GLU A C 1
ATOM 764 O O . GLU A 1 100 ? 11.460 6.557 -9.761 1.00 77.56 100 GLU A O 1
ATOM 769 N N . MET A 1 101 ? 11.871 4.889 -11.186 1.00 79.44 101 MET A N 1
ATOM 770 C CA . MET A 1 101 ? 10.693 4.105 -10.801 1.00 79.44 101 MET A CA 1
ATOM 771 C C . MET A 1 101 ? 10.675 3.782 -9.299 1.00 79.44 101 MET A C 1
ATOM 773 O O . MET A 1 101 ? 9.647 3.893 -8.639 1.00 79.44 101 MET A O 1
ATOM 777 N N . LEU A 1 102 ? 11.806 3.359 -8.729 1.00 78.44 102 LEU A N 1
ATOM 778 C CA . LEU A 1 102 ? 11.858 2.970 -7.317 1.00 78.44 102 LEU A CA 1
ATOM 779 C C . LEU A 1 102 ? 11.713 4.147 -6.343 1.00 78.44 102 LEU A C 1
ATOM 781 O O . LEU A 1 102 ? 10.964 3.995 -5.373 1.00 78.44 102 LEU A O 1
ATOM 785 N N . PRO A 1 103 ? 12.379 5.296 -6.563 1.00 80.62 103 PRO A N 1
ATOM 786 C CA . PRO A 1 103 ? 12.080 6.524 -5.833 1.00 80.62 103 PRO A CA 1
ATOM 787 C C . PRO A 1 103 ? 10.594 6.903 -5.878 1.00 80.62 103 PRO A C 1
ATOM 789 O O . PRO A 1 103 ? 9.996 7.116 -4.824 1.00 80.62 103 PRO A O 1
ATOM 792 N N . GLU A 1 104 ? 9.967 6.892 -7.057 1.00 80.19 104 GLU A N 1
ATOM 793 C CA . GLU A 1 104 ? 8.546 7.236 -7.216 1.00 80.19 104 GLU A CA 1
ATOM 794 C C . GLU A 1 104 ? 7.612 6.265 -6.482 1.00 80.19 104 GLU A C 1
ATOM 796 O O . GLU A 1 104 ? 6.689 6.685 -5.776 1.00 80.19 104 GLU A O 1
ATOM 801 N N . VAL A 1 105 ? 7.868 4.957 -6.599 1.00 81.31 105 VAL A N 1
ATOM 802 C CA . VAL A 1 105 ? 7.119 3.915 -5.880 1.00 81.31 105 VAL A CA 1
ATOM 803 C C . VAL A 1 105 ? 7.272 4.090 -4.373 1.00 81.31 105 VAL A C 1
ATOM 805 O O . VAL A 1 105 ? 6.297 3.959 -3.627 1.00 81.31 105 VAL A O 1
ATOM 808 N N . PHE A 1 106 ? 8.480 4.402 -3.906 1.00 83.25 106 PHE A N 1
ATOM 809 C CA . PHE A 1 106 ? 8.728 4.629 -2.492 1.00 83.25 106 PHE A CA 1
ATOM 810 C C . PHE A 1 106 ? 7.982 5.868 -1.979 1.00 83.25 106 PHE A C 1
ATOM 812 O O . PHE A 1 106 ? 7.294 5.780 -0.959 1.00 83.25 106 PHE A O 1
ATOM 819 N N . ASP A 1 107 ? 8.038 6.986 -2.701 1.00 82.94 107 ASP A N 1
ATOM 820 C CA . ASP A 1 107 ? 7.315 8.214 -2.356 1.00 82.94 107 ASP A CA 1
ATOM 821 C C . ASP A 1 107 ? 5.795 8.008 -2.350 1.00 82.94 107 ASP A C 1
ATOM 823 O O . ASP A 1 107 ? 5.096 8.516 -1.468 1.00 82.94 107 ASP A O 1
ATOM 827 N N . ALA A 1 108 ? 5.267 7.204 -3.276 1.00 84.56 108 ALA A N 1
ATOM 828 C CA . ALA A 1 108 ? 3.866 6.794 -3.250 1.00 84.56 108 ALA A CA 1
ATOM 829 C C . ALA A 1 108 ? 3.523 6.013 -1.968 1.00 84.56 108 ALA A C 1
ATOM 831 O O . ALA A 1 108 ? 2.494 6.276 -1.346 1.00 84.56 108 ALA A O 1
ATOM 832 N N . CYS A 1 109 ? 4.395 5.107 -1.518 1.00 86.44 109 CYS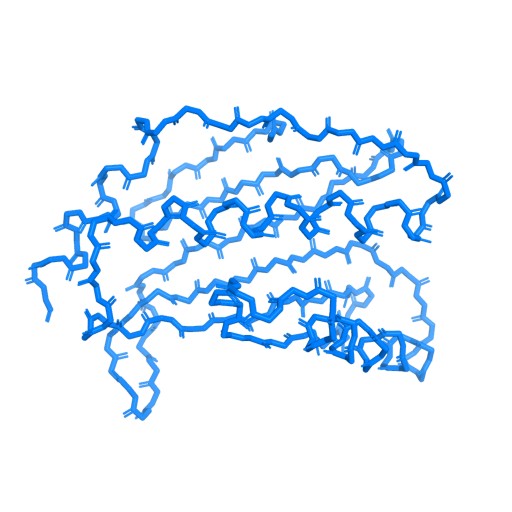 A N 1
ATOM 833 C CA . CYS A 1 109 ? 4.190 4.376 -0.264 1.00 86.44 109 CYS A CA 1
ATOM 834 C C . CYS A 1 109 ? 4.244 5.295 0.967 1.00 86.44 109 CYS A C 1
ATOM 836 O O . CYS A 1 109 ? 3.469 5.107 1.907 1.00 86.44 109 CYS A O 1
ATOM 838 N N . VAL A 1 110 ? 5.127 6.299 0.973 1.00 85.12 110 VAL A N 1
ATOM 839 C CA . VAL A 1 110 ? 5.200 7.307 2.046 1.00 85.12 110 VAL A CA 1
ATOM 840 C C . VAL A 1 110 ? 3.880 8.071 2.142 1.00 85.12 110 VAL A C 1
ATOM 842 O O . VAL A 1 110 ? 3.264 8.080 3.208 1.00 85.12 110 VAL A O 1
ATOM 845 N N . ARG A 1 111 ? 3.406 8.635 1.025 1.00 84.12 111 ARG A N 1
ATOM 846 C CA . ARG A 1 111 ? 2.141 9.386 0.971 1.00 84.12 111 ARG A CA 1
ATOM 847 C C . ARG A 1 111 ? 0.942 8.535 1.366 1.00 84.12 111 ARG A C 1
ATOM 849 O O . ARG A 1 111 ? 0.052 9.004 2.069 1.00 84.12 111 ARG A O 1
ATOM 856 N N . ARG A 1 112 ? 0.933 7.261 0.973 1.00 88.25 112 ARG A N 1
ATOM 857 C CA . ARG A 1 112 ? -0.106 6.323 1.401 1.00 88.25 112 ARG A CA 1
ATOM 858 C C . ARG A 1 112 ? -0.081 6.100 2.906 1.00 88.25 112 ARG A C 1
ATOM 860 O O . ARG A 1 112 ? -1.135 6.106 3.532 1.00 88.25 112 ARG A O 1
ATOM 867 N N . ALA A 1 113 ? 1.102 5.944 3.500 1.00 87.00 113 ALA A N 1
ATOM 868 C CA . ALA A 1 113 ? 1.212 5.806 4.947 1.00 87.00 113 ALA A CA 1
ATOM 869 C C . ALA A 1 113 ? 0.680 7.029 5.693 1.00 87.00 113 ALA A C 1
ATOM 871 O O . ALA A 1 113 ? -0.013 6.861 6.693 1.00 87.00 113 ALA A O 1
ATOM 872 N N . GLU A 1 114 ? 0.949 8.231 5.189 1.00 81.62 114 GLU A N 1
ATOM 873 C CA . GLU A 1 114 ? 0.397 9.478 5.728 1.00 81.62 114 GLU A CA 1
ATOM 874 C C . GLU A 1 114 ? -1.130 9.514 5.582 1.00 81.62 114 GLU A C 1
ATOM 876 O O . GLU A 1 114 ? -1.838 9.587 6.584 1.00 81.62 114 GLU A O 1
ATOM 881 N N . SER A 1 115 ? -1.641 9.371 4.355 1.00 82.88 115 SER A N 1
ATOM 882 C CA . SER A 1 115 ? -3.074 9.460 4.042 1.00 82.88 115 SER A CA 1
ATOM 883 C C . SER A 1 115 ? -3.904 8.435 4.819 1.00 82.88 115 SER A C 1
ATOM 885 O O . SER A 1 115 ? -4.868 8.799 5.498 1.00 82.88 115 SER A O 1
ATOM 887 N N . VAL A 1 116 ? -3.506 7.157 4.799 1.00 85.25 116 VAL A N 1
ATOM 888 C CA . VAL A 1 116 ? -4.235 6.093 5.506 1.00 85.25 116 VAL A CA 1
ATOM 889 C C . VAL A 1 116 ? -4.133 6.289 7.019 1.00 85.25 116 VAL A C 1
ATOM 891 O O . VAL A 1 116 ? -5.141 6.154 7.710 1.00 85.25 116 VAL A O 1
ATOM 894 N N . SER A 1 117 ? -2.963 6.665 7.553 1.00 83.00 117 SER A N 1
ATOM 895 C CA . SER A 1 117 ? -2.821 6.951 8.987 1.00 83.00 117 SER A CA 1
ATOM 896 C C . SER A 1 117 ? -3.721 8.108 9.417 1.00 83.00 117 SER A C 1
ATOM 898 O O . SER A 1 117 ? -4.393 8.002 10.444 1.00 83.00 117 SER A O 1
ATOM 900 N N . SER A 1 118 ? -3.772 9.204 8.660 1.00 77.38 118 SER A N 1
ATOM 901 C CA . SER A 1 118 ? -4.609 10.357 9.001 1.00 77.38 118 SER A CA 1
ATOM 902 C C . SER A 1 118 ? -6.097 10.045 8.924 1.00 77.38 118 SER A C 1
ATOM 904 O O . SER A 1 118 ? -6.835 10.440 9.824 1.00 77.38 118 SER A O 1
ATOM 906 N N . ARG A 1 119 ? -6.535 9.266 7.930 1.00 75.31 119 ARG A N 1
ATOM 907 C CA . ARG A 1 119 ? -7.935 8.824 7.813 1.00 75.31 119 ARG A CA 1
ATOM 908 C C . ARG A 1 119 ? -8.330 7.844 8.922 1.00 75.31 119 ARG A C 1
ATOM 910 O O . ARG A 1 119 ? -9.413 7.966 9.478 1.00 75.31 119 ARG A O 1
ATOM 917 N N . ALA A 1 120 ? -7.449 6.908 9.277 1.00 71.81 120 ALA A N 1
ATOM 918 C CA . ALA A 1 120 ? -7.738 5.887 10.285 1.00 71.81 120 ALA A CA 1
ATOM 919 C C . ALA A 1 120 ? -7.642 6.401 11.732 1.00 71.81 120 ALA A C 1
ATOM 921 O O . ALA A 1 120 ? -8.303 5.863 12.616 1.00 71.81 120 ALA A O 1
ATOM 922 N N . THR A 1 121 ? -6.806 7.411 11.999 1.00 67.94 121 THR A N 1
ATOM 923 C CA . THR A 1 121 ? -6.518 7.878 13.374 1.00 67.94 121 THR A CA 1
ATOM 924 C C . THR A 1 121 ? -6.940 9.322 13.652 1.00 67.94 121 THR A C 1
ATOM 926 O O . THR A 1 121 ? -6.755 9.804 14.769 1.00 67.94 121 THR A O 1
ATOM 929 N N . GLY A 1 122 ? -7.443 10.045 12.646 1.00 55.75 122 GLY A N 1
ATOM 930 C CA . GLY A 1 122 ? -7.791 11.468 12.747 1.00 55.75 122 GLY A CA 1
ATOM 931 C C . GLY A 1 122 ? -6.597 12.407 12.989 1.00 55.75 122 GLY A C 1
ATOM 932 O O . GLY A 1 122 ? -6.795 13.593 13.231 1.00 55.75 122 GLY A O 1
ATOM 933 N N . SER A 1 123 ? -5.359 11.899 12.951 1.00 50.75 123 SER A N 1
ATOM 934 C CA . SER A 1 123 ? -4.137 12.650 13.271 1.00 50.75 123 SER A CA 1
ATOM 935 C C . SER A 1 123 ? -3.338 12.977 12.004 1.00 50.75 123 SER A C 1
ATOM 937 O O . SER A 1 123 ? -2.947 12.077 11.258 1.00 50.75 123 SER A O 1
ATOM 939 N N . ASN A 1 124 ? -3.074 14.263 11.752 1.00 46.66 124 ASN A N 1
ATOM 940 C CA . ASN A 1 124 ? -2.305 14.726 10.592 1.00 46.66 124 ASN A CA 1
ATOM 941 C C . ASN A 1 124 ? -0.795 14.657 10.891 1.00 46.66 124 ASN A C 1
ATOM 943 O O . ASN A 1 124 ? -0.296 15.395 11.739 1.00 46.66 124 ASN A O 1
ATOM 947 N N . TRP A 1 125 ? -0.065 13.752 10.239 1.00 50.78 125 TRP A N 1
ATOM 948 C CA . TRP A 1 125 ? 1.384 13.588 10.411 1.00 50.78 125 TRP A CA 1
ATOM 949 C C . TRP A 1 125 ? 2.060 13.466 9.044 1.00 50.78 125 TRP A C 1
ATOM 951 O O . TRP A 1 125 ? 1.630 12.669 8.216 1.00 50.78 125 TRP A O 1
ATOM 961 N N . ALA A 1 126 ? 3.152 14.213 8.847 1.00 42.59 126 ALA A N 1
ATOM 962 C CA . ALA A 1 126 ? 4.018 14.116 7.675 1.00 42.59 126 ALA A CA 1
ATOM 963 C C . ALA A 1 126 ? 5.207 13.185 7.969 1.00 42.59 126 ALA A C 1
ATOM 965 O O . ALA A 1 126 ? 6.004 13.433 8.876 1.00 42.59 126 ALA A O 1
ATOM 966 N N . ALA A 1 127 ? 5.342 12.106 7.208 1.00 42.59 127 ALA A N 1
ATOM 967 C CA . ALA A 1 127 ? 6.429 11.153 7.308 1.00 42.59 127 ALA A CA 1
ATOM 968 C C . ALA A 1 127 ? 7.752 11.743 6.773 1.00 42.59 127 ALA A C 1
ATOM 970 O O . ALA A 1 127 ? 7.783 12.406 5.737 1.00 42.59 127 ALA A O 1
ATOM 971 N N . PRO A 1 128 ? 8.901 11.468 7.425 1.00 38.66 128 PRO A N 1
ATOM 972 C CA . PRO A 1 128 ? 10.185 11.932 6.926 1.00 38.66 128 PRO A CA 1
ATOM 973 C C . PRO A 1 128 ? 10.537 11.198 5.626 1.00 38.66 128 PRO A C 1
ATOM 975 O O . PRO A 1 128 ? 10.541 9.957 5.591 1.00 38.66 128 PRO A O 1
ATOM 978 N N . ARG A 1 129 ? 10.841 11.986 4.584 1.00 42.34 129 ARG A N 1
ATOM 979 C CA . ARG A 1 129 ? 11.328 11.543 3.268 1.00 42.34 129 ARG A CA 1
ATOM 980 C C . ARG A 1 129 ? 12.664 10.808 3.439 1.00 42.34 129 ARG A C 1
ATOM 982 O O . ARG A 1 129 ? 13.577 11.335 4.076 1.00 42.34 129 ARG A O 1
ATOM 989 N N . LEU A 1 130 ? 12.781 9.582 2.919 1.00 39.69 130 LEU A N 1
ATOM 990 C CA . LEU A 1 130 ? 14.065 8.865 2.916 1.00 39.69 130 LEU A CA 1
ATOM 991 C C . LEU A 1 130 ? 15.009 9.475 1.875 1.00 39.69 130 LEU A C 1
ATOM 993 O O . LEU A 1 130 ? 14.567 9.978 0.846 1.00 39.69 130 LEU A O 1
ATOM 997 N N . ARG A 1 131 ? 16.322 9.407 2.134 1.00 41.00 131 ARG A N 1
ATOM 998 C CA . ARG A 1 131 ? 17.339 9.781 1.142 1.00 41.00 131 ARG A CA 1
ATOM 999 C C . ARG A 1 131 ? 17.624 8.609 0.180 1.00 41.00 131 ARG A C 1
ATOM 1001 O O . ARG A 1 131 ? 17.579 7.461 0.625 1.00 41.00 131 ARG A O 1
ATOM 1008 N N . PRO A 1 132 ? 17.995 8.868 -1.090 1.00 41.78 132 PRO A N 1
ATOM 1009 C CA . PRO A 1 132 ? 18.031 7.872 -2.179 1.00 41.78 132 PRO A CA 1
ATOM 1010 C C . PRO A 1 132 ? 18.952 6.651 -1.983 1.00 41.78 132 PRO A C 1
ATOM 1012 O O . PRO A 1 132 ? 18.789 5.632 -2.652 1.00 41.78 132 PRO A O 1
ATOM 1015 N N . ASN A 1 133 ? 19.906 6.705 -1.049 1.00 45.31 133 ASN A N 1
ATOM 1016 C CA . ASN A 1 133 ? 20.987 5.715 -0.941 1.00 45.31 133 ASN A CA 1
ATOM 1017 C C . ASN A 1 133 ? 20.546 4.333 -0.411 1.00 45.31 133 ASN A C 1
ATOM 1019 O O . ASN A 1 133 ? 21.345 3.398 -0.394 1.00 45.31 133 ASN A O 1
ATOM 1023 N N . SER A 1 134 ? 19.292 4.171 0.026 1.00 50.78 134 SER A N 1
ATOM 1024 C CA . SER A 1 134 ? 18.754 2.888 0.513 1.00 50.78 134 SER A CA 1
ATOM 1025 C C . SER A 1 134 ? 18.207 1.976 -0.600 1.00 50.78 134 SER A C 1
ATOM 1027 O O . SER A 1 134 ? 17.982 0.791 -0.349 1.00 50.78 134 SER A O 1
ATOM 1029 N N . LEU A 1 135 ? 18.002 2.496 -1.820 1.00 53.16 135 LEU A N 1
ATOM 1030 C CA . LEU A 1 135 ? 17.310 1.802 -2.924 1.00 53.16 135 LEU A CA 1
ATOM 1031 C C . LEU A 1 135 ? 18.249 1.288 -4.031 1.00 53.16 135 LEU A C 1
ATOM 1033 O O . LEU A 1 135 ? 17.851 0.452 -4.844 1.00 53.16 135 LEU A O 1
ATOM 1037 N N . THR A 1 136 ? 19.515 1.714 -4.031 1.00 57.12 136 THR A N 1
ATOM 1038 C CA . THR A 1 136 ? 20.486 1.487 -5.119 1.00 57.12 136 THR A CA 1
ATOM 1039 C C . THR A 1 136 ? 20.681 0.007 -5.463 1.00 57.12 136 THR A C 1
ATOM 1041 O O . THR A 1 136 ? 20.701 -0.377 -6.626 1.00 57.12 136 THR A O 1
ATOM 1044 N N . SER A 1 137 ?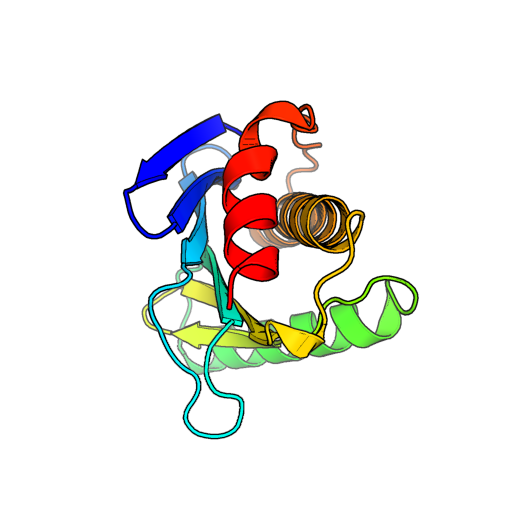 20.732 -0.870 -4.458 1.00 53.66 137 SER A N 1
ATOM 1045 C CA . SER A 1 137 ? 20.927 -2.312 -4.684 1.00 53.66 137 SER A CA 1
ATOM 1046 C C . SER A 1 137 ? 19.709 -3.052 -5.253 1.00 53.66 137 SER A C 1
ATOM 1048 O O . SER A 1 137 ? 19.858 -4.136 -5.820 1.00 53.66 137 SER A O 1
ATOM 1050 N N . LEU A 1 138 ? 18.507 -2.491 -5.078 1.00 52.16 138 LEU A N 1
ATOM 1051 C CA . LEU A 1 138 ? 17.267 -3.052 -5.612 1.00 52.16 138 LEU A CA 1
ATOM 1052 C C . LEU A 1 138 ? 17.138 -2.686 -7.101 1.00 52.16 138 LEU A C 1
ATOM 1054 O O . LEU A 1 138 ? 16.856 -3.563 -7.917 1.00 52.16 138 LEU A O 1
ATOM 1058 N N . LEU A 1 139 ? 17.485 -1.438 -7.453 1.00 56.03 139 LEU A N 1
ATOM 1059 C CA . LEU A 1 139 ? 17.630 -0.962 -8.837 1.00 56.03 139 LEU A CA 1
ATOM 1060 C C . LEU A 1 139 ? 18.633 -1.819 -9.629 1.00 56.03 139 LEU A C 1
ATOM 1062 O O . LEU A 1 139 ? 18.329 -2.327 -10.706 1.00 56.03 139 LEU A O 1
ATOM 1066 N N . GLU A 1 140 ? 19.816 -2.083 -9.066 1.00 59.38 140 GLU A N 1
ATOM 1067 C CA . GLU A 1 140 ? 20.832 -2.905 -9.740 1.00 59.38 140 GLU A CA 1
ATOM 1068 C C . GLU A 1 140 ? 20.404 -4.359 -10.002 1.00 59.38 140 GLU A C 1
ATOM 1070 O O . GLU A 1 140 ? 20.993 -5.027 -10.855 1.00 59.38 140 GLU A O 1
ATOM 1075 N N . ARG A 1 141 ? 19.438 -4.902 -9.251 1.00 58.84 141 ARG A N 1
ATOM 1076 C CA . ARG A 1 141 ? 18.923 -6.264 -9.479 1.00 58.84 141 ARG A CA 1
ATOM 1077 C C . ARG A 1 141 ? 17.829 -6.299 -10.531 1.00 58.84 141 ARG A C 1
ATOM 1079 O O . ARG A 1 141 ? 17.860 -7.207 -11.353 1.00 58.84 141 ARG A O 1
ATOM 1086 N N . MET A 1 142 ? 16.940 -5.308 -10.551 1.00 52.59 142 MET A N 1
ATOM 1087 C CA . MET A 1 142 ? 15.973 -5.157 -11.642 1.00 52.59 142 MET A CA 1
ATOM 1088 C C . MET A 1 142 ? 16.660 -5.000 -13.004 1.00 52.59 142 MET A C 1
ATOM 1090 O O . MET A 1 142 ? 16.142 -5.478 -14.001 1.00 52.59 142 MET A O 1
ATOM 1094 N N . ARG A 1 143 ? 17.853 -4.390 -13.051 1.00 55.66 143 ARG A N 1
ATOM 1095 C CA . ARG A 1 143 ? 18.637 -4.247 -14.290 1.00 55.66 143 ARG A CA 1
ATOM 1096 C C . ARG A 1 143 ? 19.297 -5.548 -14.783 1.00 55.66 143 ARG A C 1
ATOM 1098 O O . ARG A 1 143 ? 19.741 -5.598 -15.924 1.00 55.66 143 ARG A O 1
ATOM 1105 N N . ARG A 1 144 ? 19.473 -6.560 -13.925 1.00 55.62 144 ARG A N 1
ATOM 1106 C CA . ARG A 1 144 ? 20.299 -7.754 -14.214 1.00 55.62 144 ARG A CA 1
ATOM 1107 C C . ARG A 1 144 ? 19.514 -8.970 -14.731 1.00 55.62 144 ARG A C 1
ATOM 1109 O O . ARG A 1 144 ? 20.156 -9.955 -15.088 1.00 55.62 144 ARG A O 1
ATOM 1116 N N . HIS A 1 145 ? 18.182 -8.912 -14.775 1.00 48.59 145 HIS A N 1
ATOM 1117 C CA . HIS A 1 145 ? 17.290 -10.010 -15.177 1.00 48.59 145 HIS A CA 1
ATOM 1118 C C . HIS A 1 145 ? 16.063 -9.487 -15.909 1.00 48.59 145 HIS A C 1
ATOM 1120 O O . HIS A 1 145 ? 15.553 -10.227 -16.771 1.00 48.59 145 HIS A O 1
#

Secondary structure (DSSP, 8-state):
--EEEE-SSEEEEEEEETTTEEEEEEEESS--BTTTBSEEEEEEEEE----HHHHHHHHHHHHHHHHHH-TTS---EEEEEETTEEEEEEEEEGGG--TTHHHHHHHHHHHHHHHHHHHHHS---PPPPPPGGGSHHHHHHHTT-

Sequence (145 aa):
ALSAARGRHGVMVQFRFGARTTSLLQIVSDRAHARYGNGLHCVQSFPFEAPVALGASVALDLNALELIENPAHHSLGSFGFREGMLQFVSFFPNAMHHPEMLPEVFDACVRRAESVSSRATGSNWAAPRLRPNSLTSLLERMRRH

Foldseek 3Di:
DPDWDDDPFWIKDWADFADPDTKIKIWGFPDQDPPQGTWIKIKIKDQAADDQVVQQVVQVVVQVCCVPVPVPAPLQWGWDDDDRITMTIHTGHLVNQDPCNVLSVVVVSQVVSQVVSCVRHVDHDHTDRDDPPVCVVVSVVSVPD

Radius of gyration: 14.99 Å; chains: 1; bounding box: 39×31×37 Å

pLDDT: mean 75.59, std 15.35, range [38.66, 95.44]